Protein AF-Q8TFX0-F1 (afdb_monomer_lite)

Organism: Aspergillus fumigatus (NCBI:txid746128)

Structure (mmCIF, N/CA/C/O backbone):
data_AF-Q8TFX0-F1
#
_entry.id   AF-Q8TFX0-F1
#
loop_
_atom_site.group_PDB
_atom_site.id
_atom_site.type_symbol
_atom_site.label_atom_id
_atom_site.label_alt_id
_atom_site.label_comp_id
_atom_site.label_asym_id
_atom_site.label_entity_id
_atom_site.label_seq_id
_atom_site.pdbx_PDB_ins_code
_atom_site.Cartn_x
_atom_site.Cartn_y
_atom_site.Cartn_z
_atom_site.occupancy
_atom_site.B_iso_or_equiv
_atom_site.auth_seq_id
_atom_site.auth_comp_id
_atom_site.auth_asym_id
_atom_site.auth_atom_id
_atom_site.pdbx_PDB_model_num
ATOM 1 N N . MET A 1 1 ? -19.185 3.738 3.165 1.00 80.31 1 MET A N 1
ATOM 2 C CA . MET A 1 1 ? -18.226 2.618 3.055 1.00 80.31 1 MET A CA 1
ATOM 3 C C . MET A 1 1 ? -18.453 1.703 4.243 1.00 80.31 1 MET A C 1
ATOM 5 O O . MET A 1 1 ? -18.751 2.234 5.305 1.00 80.31 1 MET A O 1
ATOM 9 N N . ARG A 1 2 ? -18.345 0.381 4.078 1.00 86.75 2 ARG A N 1
ATOM 10 C CA . ARG A 1 2 ? -18.365 -0.559 5.213 1.00 86.75 2 ARG A CA 1
ATOM 11 C C . ARG A 1 2 ? -16.964 -1.115 5.414 1.00 86.75 2 ARG A C 1
ATOM 13 O O . ARG A 1 2 ? -16.356 -1.572 4.446 1.00 86.75 2 ARG A O 1
ATOM 20 N N . LEU A 1 3 ? -16.471 -1.045 6.644 1.00 89.69 3 LEU A N 1
ATOM 21 C CA . LEU A 1 3 ? -15.153 -1.527 7.026 1.00 89.69 3 LEU A CA 1
ATOM 22 C C . LEU A 1 3 ? -15.309 -2.804 7.847 1.00 89.69 3 LEU A C 1
ATOM 24 O O . LEU A 1 3 ? -16.058 -2.838 8.814 1.00 89.69 3 LEU A O 1
ATOM 28 N N . PHE A 1 4 ? -14.613 -3.854 7.451 1.00 91.69 4 PHE A N 1
ATOM 29 C CA . PHE A 1 4 ? -14.619 -5.151 8.104 1.00 91.69 4 PHE A CA 1
ATOM 30 C C . PHE A 1 4 ? -13.291 -5.335 8.823 1.00 91.69 4 PHE A C 1
ATOM 32 O O . PHE A 1 4 ? -12.231 -5.141 8.227 1.00 91.69 4 PHE A O 1
ATOM 39 N N . VAL A 1 5 ? -13.353 -5.710 10.096 1.00 92.00 5 VAL A N 1
ATOM 40 C CA . VAL A 1 5 ? -12.186 -6.057 10.906 1.00 92.00 5 VAL A CA 1
ATOM 41 C C . VAL A 1 5 ? -12.269 -7.539 11.231 1.00 92.00 5 VAL A C 1
ATOM 43 O O . VAL A 1 5 ? -13.149 -7.974 11.974 1.00 92.00 5 VAL A O 1
ATOM 46 N N . VAL A 1 6 ? -11.349 -8.312 10.663 1.00 91.88 6 VAL A N 1
ATOM 47 C CA . VAL A 1 6 ? -11.282 -9.762 10.840 1.00 91.88 6 VAL A CA 1
ATOM 48 C C . VAL A 1 6 ? -10.073 -10.089 11.716 1.00 91.88 6 VAL A C 1
ATOM 50 O O . VAL A 1 6 ? -8.942 -9.806 11.313 1.00 91.88 6 VAL A O 1
ATOM 53 N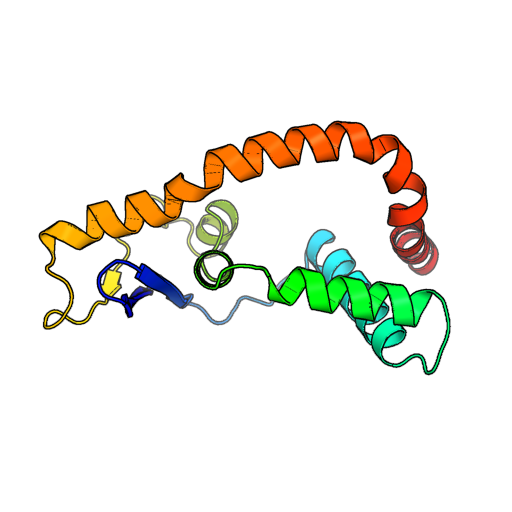 N . PRO A 1 7 ? -10.261 -10.654 12.921 1.00 90.12 7 PRO A N 1
ATOM 54 C CA . PRO A 1 7 ? -9.142 -11.087 13.746 1.00 90.12 7 PRO A CA 1
ATOM 55 C C . PRO A 1 7 ? -8.435 -12.261 13.064 1.00 90.12 7 PRO A C 1
ATOM 57 O O . PRO A 1 7 ? -9.062 -13.266 12.742 1.00 90.12 7 PRO A O 1
ATOM 60 N N . ILE A 1 8 ? -7.128 -12.127 12.849 1.00 89.12 8 ILE A N 1
ATOM 61 C CA . ILE A 1 8 ? -6.276 -13.206 12.322 1.00 89.12 8 ILE A CA 1
ATOM 62 C C . ILE A 1 8 ? -5.551 -13.903 13.476 1.00 89.12 8 ILE A C 1
ATOM 64 O O . ILE A 1 8 ? -5.325 -15.107 13.454 1.00 89.12 8 ILE A O 1
ATOM 68 N N . SER A 1 9 ? -5.183 -13.136 14.502 1.00 85.75 9 SER A N 1
ATOM 69 C CA . SER A 1 9 ? -4.525 -13.615 15.714 1.00 85.75 9 SER A CA 1
ATOM 70 C C . SER A 1 9 ? -4.915 -12.724 16.899 1.00 85.75 9 SER A C 1
ATOM 72 O O . SER A 1 9 ? -5.581 -11.703 16.730 1.00 85.75 9 SER A O 1
ATOM 74 N N . THR A 1 10 ? -4.465 -13.067 18.105 1.00 78.19 10 THR A N 1
ATOM 75 C CA . THR A 1 10 ? -4.742 -12.321 19.345 1.00 78.19 10 THR A CA 1
ATOM 76 C C . THR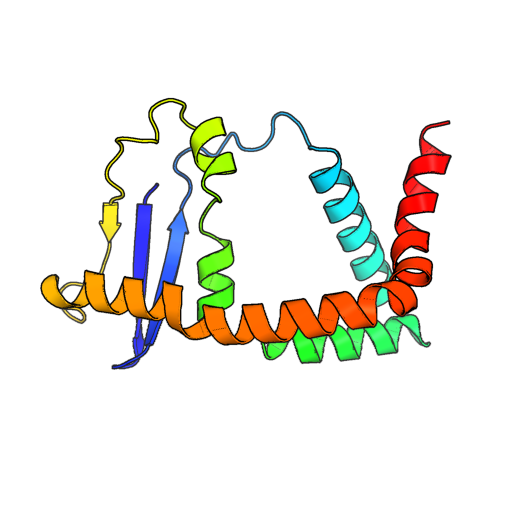 A 1 10 ? -4.253 -10.870 19.304 1.00 78.19 10 THR A C 1
ATOM 78 O O . THR A 1 10 ? -4.786 -10.021 20.015 1.00 78.19 10 THR A O 1
ATOM 81 N N . GLN A 1 11 ? -3.258 -10.572 18.461 1.00 77.94 11 GLN A N 1
ATOM 82 C CA . GLN A 1 11 ? -2.649 -9.242 18.334 1.00 77.94 11 GLN A CA 1
ATOM 83 C C . GLN A 1 11 ? -2.747 -8.630 16.929 1.00 77.94 11 GLN A C 1
ATOM 85 O O . GLN A 1 11 ? -2.327 -7.487 16.739 1.00 77.94 11 GLN A O 1
ATOM 90 N N . ARG A 1 12 ? -3.260 -9.373 15.938 1.00 85.06 12 ARG A N 1
ATOM 91 C CA . ARG A 1 12 ? -3.260 -8.962 14.525 1.00 85.06 12 ARG A CA 1
ATOM 92 C C . ARG A 1 12 ? -4.651 -9.095 13.926 1.00 85.06 12 ARG A C 1
ATOM 94 O O . ARG A 1 12 ? -5.303 -10.128 14.077 1.00 85.06 12 ARG A O 1
ATOM 101 N N . ALA A 1 13 ? -5.074 -8.065 13.206 1.00 90.12 13 ALA A N 1
ATOM 102 C CA . ALA A 1 13 ? -6.360 -8.027 12.528 1.00 90.12 13 ALA A CA 1
ATOM 103 C C . ALA A 1 13 ? -6.180 -7.578 11.077 1.00 90.12 13 ALA A C 1
ATOM 105 O O . ALA A 1 13 ? -5.391 -6.681 10.784 1.00 90.12 13 ALA A O 1
A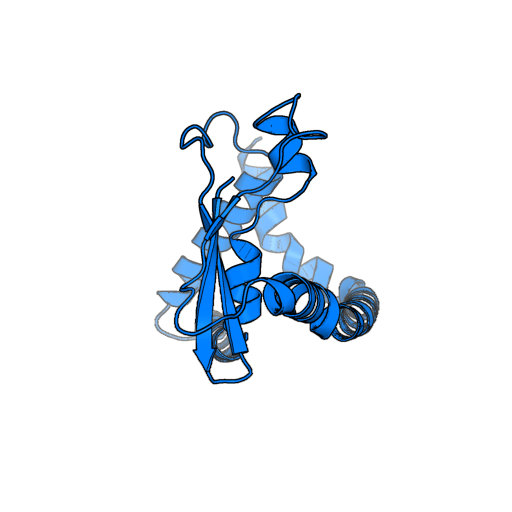TOM 106 N N . LEU A 1 14 ? -6.930 -8.208 10.181 1.00 91.19 14 LEU A N 1
ATOM 107 C CA . LEU A 1 14 ? -7.067 -7.796 8.796 1.00 91.19 14 LEU A CA 1
ATOM 108 C C . LEU A 1 14 ? -8.176 -6.745 8.706 1.00 91.19 14 LEU A C 1
ATOM 110 O O . LEU A 1 14 ? -9.271 -6.942 9.235 1.00 91.19 14 LEU A O 1
ATOM 114 N N . ILE A 1 15 ? -7.897 -5.648 8.006 1.00 91.88 15 ILE A N 1
ATOM 115 C CA . ILE A 1 15 ? -8.900 -4.646 7.648 1.00 91.88 15 ILE A CA 1
ATOM 116 C C . ILE A 1 15 ? -9.252 -4.822 6.178 1.00 91.88 15 ILE A C 1
ATOM 118 O O . ILE A 1 15 ? -8.366 -4.918 5.333 1.00 91.88 15 ILE A O 1
ATOM 122 N N . TYR A 1 16 ? -10.543 -4.812 5.873 1.00 90.69 16 TYR A N 1
ATOM 123 C CA . TYR A 1 16 ? -11.039 -4.805 4.506 1.00 90.69 16 TYR A CA 1
ATOM 124 C C . TYR A 1 16 ? -12.150 -3.774 4.349 1.00 90.69 16 TYR A C 1
ATOM 126 O O . TYR A 1 16 ? -13.057 -3.688 5.174 1.00 90.69 16 TYR A O 1
ATOM 134 N N . SER A 1 17 ? -12.100 -2.991 3.279 1.00 88.38 17 SER A N 1
ATOM 135 C CA . SER A 1 17 ? -13.144 -2.036 2.935 1.00 88.38 17 SER A CA 1
ATOM 136 C C . SER A 1 17 ? -13.917 -2.505 1.715 1.00 88.38 17 SER A C 1
ATOM 138 O O . SER A 1 17 ? -13.340 -2.854 0.685 1.00 88.38 17 SER A O 1
ATOM 140 N N . ARG A 1 18 ? -15.246 -2.454 1.817 1.00 84.62 18 ARG A N 1
ATOM 141 C CA . ARG A 1 18 ? -16.134 -2.614 0.668 1.00 84.62 18 ARG A CA 1
ATOM 142 C C . ARG A 1 18 ? -16.662 -1.237 0.239 1.00 84.62 18 ARG A C 1
ATOM 144 O O . ARG A 1 18 ? -17.372 -0.594 1.031 1.00 84.62 18 ARG A O 1
ATOM 151 N N . PRO A 1 19 ? -16.371 -0.773 -0.993 1.00 72.25 19 PRO A N 1
ATOM 152 C CA . PRO A 1 19 ? -17.002 0.427 -1.531 1.00 72.25 19 PRO A CA 1
ATOM 153 C C . PRO A 1 19 ? -18.510 0.184 -1.702 1.00 72.25 19 PRO A C 1
ATOM 155 O O . PRO A 1 19 ? -18.938 -0.910 -2.068 1.00 72.25 19 PRO A O 1
ATOM 158 N N . LEU A 1 20 ? -19.324 1.193 -1.371 1.00 62.50 20 LEU A N 1
ATOM 159 C CA . LEU A 1 20 ? -20.791 1.082 -1.408 1.00 62.50 20 LEU A CA 1
ATOM 160 C C . LEU A 1 20 ? -21.363 1.203 -2.829 1.00 62.50 20 LEU A C 1
ATOM 162 O O . LEU A 1 20 ? -22.431 0.654 -3.077 1.00 62.50 20 LEU A O 1
ATOM 166 N N . SER A 1 21 ? -20.643 1.845 -3.750 1.00 60.09 21 SER A N 1
ATOM 167 C CA . SER A 1 21 ? -21.054 1.998 -5.149 1.00 60.09 21 SER A CA 1
ATOM 168 C C . SER A 1 21 ? -20.106 1.216 -6.055 1.00 60.09 21 SER A C 1
ATOM 170 O O . SER A 1 21 ? -18.888 1.374 -5.964 1.00 60.09 21 SER A O 1
ATOM 172 N N . ARG A 1 22 ? -20.671 0.347 -6.901 1.00 55.91 22 ARG A N 1
ATOM 173 C CA . ARG A 1 22 ? -19.947 -0.435 -7.921 1.00 55.91 22 ARG A CA 1
ATOM 174 C C . ARG A 1 22 ? -19.655 0.374 -9.195 1.00 55.91 22 ARG A C 1
ATOM 176 O O . ARG A 1 22 ? -18.875 -0.089 -10.019 1.00 55.91 22 ARG A O 1
ATOM 183 N N . ASP A 1 23 ? -20.195 1.587 -9.317 1.00 53.31 23 ASP A N 1
ATOM 184 C CA . ASP A 1 23 ? -20.064 2.464 -10.494 1.00 53.31 23 ASP A CA 1
ATOM 185 C C . ASP A 1 23 ? -18.722 3.218 -10.535 1.00 53.31 23 ASP A C 1
ATOM 187 O O . ASP A 1 23 ? -18.659 4.434 -10.692 1.00 53.31 23 ASP A O 1
ATOM 191 N N . ILE A 1 24 ? -17.620 2.492 -10.338 1.00 54.50 24 ILE A N 1
ATOM 192 C CA . ILE A 1 24 ? -16.255 3.042 -10.266 1.00 54.50 24 ILE A CA 1
ATOM 193 C C . ILE A 1 24 ? -15.672 3.293 -11.670 1.00 54.50 24 ILE A C 1
ATOM 195 O O . ILE A 1 24 ? -14.656 3.968 -11.814 1.00 54.50 24 ILE A O 1
ATOM 199 N N . VAL A 1 25 ? -16.319 2.808 -12.729 1.00 55.31 25 VAL A N 1
ATOM 200 C CA . VAL A 1 25 ? -15.816 2.936 -14.099 1.00 55.31 25 VAL A CA 1
ATOM 201 C C . VAL A 1 25 ? -16.611 4.003 -14.830 1.00 55.31 25 VAL A C 1
ATOM 203 O O . 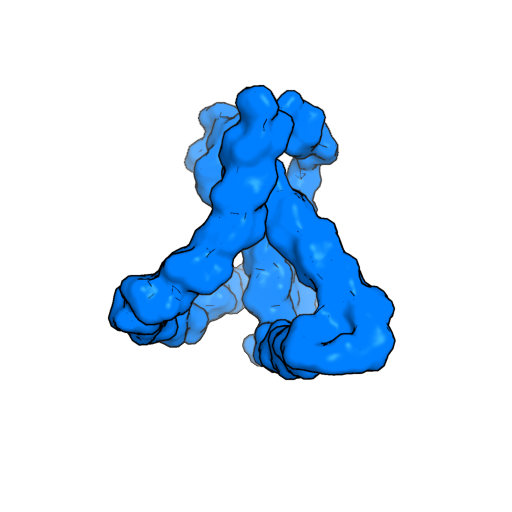VAL A 1 25 ? -17.561 3.662 -15.528 1.00 55.31 25 VAL A O 1
ATOM 206 N N . ARG A 1 26 ? -16.254 5.287 -14.699 1.00 55.06 26 ARG A N 1
ATOM 207 C CA . ARG A 1 26 ? -16.724 6.251 -15.709 1.00 55.06 26 ARG A CA 1
ATOM 208 C C . ARG A 1 26 ? -15.689 7.119 -16.395 1.00 55.06 26 ARG A C 1
ATOM 210 O O . ARG A 1 26 ? -15.930 7.409 -17.553 1.00 55.06 26 ARG A O 1
ATOM 217 N N . GLU A 1 27 ? -14.509 7.375 -15.840 1.00 56.53 27 GLU A N 1
ATOM 218 C CA . GLU A 1 27 ? -13.407 7.932 -16.642 1.00 56.53 27 GLU A CA 1
ATOM 219 C C . GLU A 1 27 ? -12.065 7.434 -16.106 1.00 56.53 27 GLU A C 1
ATOM 221 O O . GLU A 1 27 ? -11.686 7.744 -14.976 1.00 56.53 27 GLU A O 1
ATOM 226 N N . LEU A 1 28 ? -11.356 6.632 -16.908 1.00 60.97 28 LEU A N 1
ATOM 227 C CA . LEU A 1 28 ? -9.980 6.231 -16.618 1.00 60.97 28 LEU A CA 1
ATOM 228 C C . LEU A 1 28 ? -9.114 7.491 -16.627 1.00 60.97 28 LEU A C 1
ATOM 230 O O . LEU A 1 28 ? -8.890 8.088 -17.683 1.00 60.97 28 LEU A O 1
ATOM 234 N N . SER A 1 29 ? -8.623 7.887 -15.453 1.00 75.81 29 SER A N 1
ATOM 235 C CA . SER A 1 29 ? -7.643 8.961 -15.344 1.00 75.81 29 SER A CA 1
ATOM 236 C C . SER A 1 29 ? -6.386 8.583 -16.135 1.00 75.81 29 SER A C 1
ATOM 238 O O . SER A 1 29 ? -6.076 7.403 -16.291 1.00 75.81 29 SER A O 1
ATOM 240 N N . VAL A 1 30 ? -5.606 9.566 -16.593 1.00 78.62 30 VAL A N 1
ATOM 241 C CA . VAL A 1 30 ? -4.289 9.317 -17.215 1.00 78.62 30 VAL A CA 1
ATOM 242 C C . VAL A 1 30 ? -3.423 8.413 -16.325 1.00 78.62 30 VAL A C 1
ATOM 244 O O . VAL A 1 30 ? -2.745 7.514 -16.816 1.00 78.62 30 VAL A O 1
ATOM 247 N N . LEU A 1 31 ? -3.525 8.576 -15.002 1.00 79.75 31 LEU A N 1
ATOM 248 C CA . LEU A 1 31 ? -2.861 7.705 -14.030 1.00 79.75 31 LEU A CA 1
ATOM 249 C C . LEU A 1 31 ? -3.347 6.252 -14.095 1.00 79.75 31 LEU A C 1
ATOM 251 O O . LEU A 1 31 ? -2.532 5.335 -13.996 1.00 79.75 31 LEU A O 1
ATOM 255 N N . ASP A 1 32 ? -4.646 6.032 -14.289 1.00 80.19 32 ASP A N 1
ATOM 256 C CA . ASP A 1 32 ? -5.217 4.689 -14.407 1.00 80.19 32 ASP A CA 1
ATOM 257 C C . ASP A 1 32 ? -4.759 4.025 -15.711 1.00 80.19 32 ASP A C 1
ATOM 259 O O . ASP A 1 32 ? -4.396 2.852 -15.707 1.00 80.19 32 ASP A O 1
ATOM 263 N N . ARG A 1 33 ? -4.674 4.787 -16.813 1.00 81.62 33 ARG A N 1
ATOM 264 C CA . ARG A 1 33 ? -4.137 4.295 -18.095 1.00 81.62 33 ARG A CA 1
ATOM 265 C C . ARG A 1 33 ? -2.682 3.846 -17.970 1.00 81.62 33 ARG A C 1
ATOM 267 O O . ARG A 1 33 ? -2.346 2.734 -18.374 1.00 81.62 33 ARG A O 1
ATOM 274 N N . VAL A 1 34 ? -1.830 4.680 -17.368 1.00 83.56 34 VAL A N 1
ATOM 275 C CA . VAL A 1 34 ? -0.413 4.346 -17.139 1.00 83.56 34 VAL A CA 1
ATOM 276 C C . VAL A 1 34 ? -0.286 3.124 -16.228 1.00 83.56 34 VAL A C 1
ATOM 278 O O . VAL A 1 34 ? 0.500 2.220 -16.513 1.00 83.56 34 VAL A O 1
ATOM 281 N N . THR A 1 35 ? -1.096 3.053 -15.168 1.00 83.94 35 THR A N 1
ATOM 282 C CA . THR A 1 35 ? -1.110 1.911 -14.242 1.00 83.94 35 THR A CA 1
ATOM 283 C C . THR A 1 35 ? -1.504 0.617 -14.954 1.00 83.94 35 THR A C 1
ATOM 285 O O . THR A 1 35 ? -0.831 -0.401 -14.792 1.00 83.94 35 THR A O 1
ATOM 288 N N . ASN A 1 36 ? -2.544 0.657 -15.790 1.00 86.69 36 ASN A N 1
ATOM 289 C CA . ASN A 1 36 ? -2.989 -0.502 -16.561 1.00 86.69 36 ASN A CA 1
ATOM 290 C C . ASN A 1 36 ? -1.922 -0.957 -17.563 1.00 86.69 36 ASN A C 1
ATOM 292 O O . ASN A 1 36 ? -1.645 -2.151 -17.655 1.00 86.69 36 ASN A O 1
ATOM 296 N N . LYS A 1 37 ? -1.242 -0.029 -18.252 1.00 85.31 37 LYS A N 1
ATOM 297 C CA . LYS A 1 37 ? -0.178 -0.399 -19.195 1.00 85.31 37 LYS A CA 1
ATOM 298 C C . LYS A 1 37 ? 1.032 -1.022 -18.509 1.00 85.31 37 LYS A C 1
ATOM 300 O O . LYS A 1 37 ? 1.628 -1.969 -19.030 1.00 85.31 37 LYS A O 1
ATOM 305 N N . ALA A 1 38 ? 1.398 -0.501 -17.341 1.00 86.75 38 ALA A N 1
ATOM 306 C CA . ALA A 1 38 ? 2.448 -1.087 -16.521 1.00 86.75 38 ALA A CA 1
ATOM 307 C C . ALA A 1 38 ? 2.076 -2.518 -16.099 1.00 86.75 38 ALA A C 1
ATOM 309 O O . ALA A 1 38 ? 2.917 -3.411 -16.196 1.00 86.75 38 ALA A O 1
ATOM 310 N N . ALA A 1 39 ? 0.815 -2.754 -15.719 1.00 88.56 39 ALA A N 1
ATOM 311 C CA . ALA A 1 39 ? 0.314 -4.088 -15.393 1.00 88.56 39 ALA A CA 1
ATOM 312 C C . ALA A 1 39 ? 0.350 -5.041 -16.603 1.00 88.56 39 ALA A C 1
ATOM 314 O O . ALA A 1 39 ? 0.849 -6.156 -16.478 1.00 88.56 39 ALA A O 1
ATOM 315 N N . GLU A 1 40 ? -0.084 -4.594 -17.787 1.00 89.62 40 GLU A N 1
ATOM 316 C CA . GLU A 1 40 ? 0.031 -5.373 -19.032 1.00 89.62 40 GLU A CA 1
ATOM 317 C C . GLU A 1 40 ? 1.487 -5.725 -19.356 1.00 89.62 40 GLU A C 1
ATOM 319 O O . GLU A 1 40 ? 1.800 -6.849 -19.741 1.00 89.62 40 GLU A O 1
ATOM 324 N N . THR A 1 41 ? 2.394 -4.756 -19.221 1.00 88.25 41 THR A N 1
ATOM 325 C CA . THR A 1 41 ? 3.819 -4.951 -19.514 1.00 88.25 41 THR A CA 1
ATOM 326 C C . THR A 1 41 ? 4.443 -5.946 -18.542 1.00 88.25 41 THR A C 1
ATOM 328 O O . THR A 1 41 ? 5.204 -6.816 -18.962 1.00 88.25 41 THR A O 1
ATOM 331 N N . TRP A 1 42 ? 4.085 -5.852 -17.259 1.00 90.56 42 TRP A N 1
ATOM 332 C CA . TRP A 1 42 ? 4.508 -6.802 -16.237 1.00 90.56 42 TRP A CA 1
ATOM 333 C C . TRP A 1 42 ? 4.027 -8.222 -16.552 1.00 90.56 42 TRP A C 1
ATOM 335 O O . TRP A 1 42 ? 4.838 -9.145 -16.538 1.00 90.56 42 TRP A O 1
ATOM 345 N N . ALA A 1 43 ? 2.750 -8.388 -16.919 1.00 91.88 43 ALA A N 1
ATOM 346 C CA . ALA A 1 43 ? 2.184 -9.683 -17.305 1.00 91.88 43 ALA A CA 1
ATOM 347 C C . ALA A 1 43 ? 2.917 -10.292 -18.515 1.00 91.88 43 ALA A C 1
ATOM 349 O O . ALA A 1 43 ? 3.339 -11.444 -18.476 1.00 91.88 43 ALA A O 1
ATOM 350 N N . LYS A 1 44 ? 3.204 -9.489 -19.547 1.00 90.31 44 LYS A N 1
ATOM 351 C CA . LYS A 1 44 ? 4.001 -9.937 -20.706 1.00 90.31 44 LYS A CA 1
ATOM 352 C C . LYS A 1 44 ? 5.415 -10.380 -20.327 1.00 90.31 44 LYS A C 1
ATOM 354 O O . LYS A 1 44 ? 5.978 -11.273 -20.951 1.00 90.31 44 LYS A O 1
ATOM 359 N N . TRP A 1 45 ? 6.039 -9.737 -19.340 1.00 92.19 45 TRP A N 1
ATOM 360 C CA . TRP A 1 45 ? 7.358 -10.155 -18.850 1.00 92.19 45 TRP A CA 1
ATOM 361 C C . TRP A 1 45 ? 7.290 -11.425 -18.000 1.00 92.19 45 TRP A C 1
ATOM 363 O O . TRP A 1 45 ? 8.266 -12.175 -17.958 1.00 92.19 45 TRP A O 1
ATOM 373 N N . GLU A 1 46 ? 6.161 -11.673 -17.340 1.00 92.00 46 GLU A N 1
ATOM 374 C CA . GLU A 1 46 ? 5.905 -12.910 -16.607 1.00 92.00 46 GLU A CA 1
ATOM 375 C C . GLU A 1 46 ? 5.779 -14.111 -17.549 1.00 92.00 46 GLU A C 1
ATOM 377 O O . GLU A 1 46 ? 6.310 -15.177 -17.240 1.00 92.00 46 GLU A O 1
ATOM 382 N N . GLU A 1 47 ? 5.166 -13.928 -18.717 1.00 92.94 47 GLU A N 1
ATOM 383 C CA . GLU A 1 47 ? 5.018 -14.956 -19.758 1.00 92.94 47 GLU A CA 1
ATOM 384 C C . GLU A 1 47 ? 6.325 -15.284 -20.499 1.00 92.94 47 GLU A C 1
ATOM 386 O O . GLU A 1 47 ? 6.414 -16.314 -21.158 1.00 92.94 47 GLU A O 1
ATOM 391 N N . ALA A 1 48 ? 7.362 -14.449 -20.390 1.00 91.31 48 ALA A N 1
ATOM 392 C CA . ALA A 1 48 ? 8.628 -14.691 -21.077 1.00 91.31 48 ALA A CA 1
ATOM 393 C C . ALA A 1 48 ? 9.327 -15.972 -20.572 1.00 91.31 48 ALA A C 1
ATOM 395 O O . ALA A 1 48 ? 9.530 -16.145 -19.367 1.00 91.31 48 ALA A O 1
ATOM 396 N N . ASP A 1 49 ? 9.783 -16.826 -21.495 1.00 84.69 49 ASP A N 1
ATOM 397 C CA . ASP A 1 49 ? 10.407 -18.112 -21.153 1.00 84.69 49 ASP A CA 1
ATOM 398 C C . ASP A 1 49 ? 11.731 -17.959 -20.385 1.00 84.69 49 ASP A C 1
ATOM 400 O O . ASP A 1 49 ? 11.965 -18.648 -19.389 1.00 84.69 49 ASP A O 1
ATOM 404 N N . LYS A 1 50 ? 12.628 -17.067 -20.839 1.00 90.06 50 LYS A N 1
ATOM 405 C CA . LYS A 1 50 ? 13.978 -16.856 -20.273 1.00 90.06 50 LYS A CA 1
ATOM 406 C C . LYS A 1 50 ? 14.465 -15.410 -20.457 1.00 90.06 50 LYS A C 1
ATOM 408 O O . LYS A 1 50 ? 13.954 -14.665 -21.290 1.00 90.06 50 LYS A O 1
ATOM 413 N N . GLY A 1 51 ? 15.487 -15.016 -19.690 1.00 92.81 51 GLY A N 1
ATOM 414 C CA . GLY A 1 51 ? 16.191 -13.733 -19.826 1.00 92.81 51 GLY A CA 1
ATOM 415 C C . GLY A 1 51 ? 15.986 -12.760 -18.661 1.00 92.81 51 GLY A C 1
ATOM 416 O O . GLY A 1 51 ? 15.317 -13.060 -17.671 1.00 92.81 51 GLY A O 1
ATOM 417 N N . TRP A 1 52 ? 16.575 -11.565 -18.776 1.00 90.62 52 TRP A N 1
ATOM 418 C CA . TRP A 1 52 ? 16.603 -10.576 -17.689 1.00 90.62 52 TRP A CA 1
ATOM 419 C C . TRP A 1 52 ? 15.202 -10.113 -17.249 1.00 90.62 52 TRP A C 1
ATOM 421 O O . TRP A 1 52 ? 14.986 -9.902 -16.059 1.00 90.62 52 TRP A O 1
ATOM 431 N N . LYS A 1 53 ? 14.233 -10.032 -18.175 1.00 90.31 53 LYS A N 1
ATOM 432 C CA . LYS A 1 53 ? 12.830 -9.669 -17.886 1.00 90.31 53 LYS A CA 1
ATOM 433 C C . LYS A 1 53 ? 12.158 -10.688 -16.960 1.00 90.31 53 LYS A C 1
ATOM 435 O O . LYS A 1 53 ? 11.589 -10.310 -15.939 1.00 90.31 53 LYS A O 1
ATOM 440 N N . LYS A 1 54 ? 12.302 -11.983 -17.266 1.00 92.38 54 LYS A N 1
ATOM 441 C CA . LYS A 1 54 ? 11.772 -13.084 -16.449 1.00 92.38 54 LYS A CA 1
ATOM 442 C C . LYS A 1 54 ? 12.428 -13.125 -15.071 1.00 92.38 54 LYS A C 1
ATOM 444 O O . LYS A 1 54 ? 11.736 -13.292 -14.067 1.00 92.38 54 LYS A O 1
ATOM 449 N N . HIS A 1 55 ? 13.747 -12.925 -15.001 1.00 92.19 55 HIS A N 1
ATOM 450 C CA . HIS A 1 55 ? 14.455 -12.819 -13.722 1.00 92.19 55 HIS A CA 1
ATOM 451 C C . HIS A 1 55 ? 13.961 -11.634 -12.885 1.00 92.19 55 HIS A C 1
ATOM 453 O O . HIS A 1 55 ? 13.717 -11.802 -11.690 1.00 92.19 55 HIS A O 1
ATOM 459 N N . LEU A 1 56 ? 13.755 -10.471 -13.510 1.00 91.06 56 LEU A N 1
ATOM 460 C CA . LEU A 1 56 ? 13.240 -9.273 -12.851 1.00 91.06 56 LEU A CA 1
ATOM 461 C C . LEU A 1 56 ? 11.837 -9.502 -12.279 1.00 91.06 56 LEU A C 1
ATOM 463 O O . LEU A 1 56 ? 11.621 -9.219 -11.102 1.00 91.06 56 LEU A O 1
ATOM 467 N N . VAL A 1 57 ? 10.914 -10.073 -13.059 1.00 92.88 57 VAL A N 1
ATOM 468 C CA . VAL A 1 57 ? 9.557 -10.394 -12.579 1.00 92.88 57 VAL A CA 1
ATOM 469 C C . VAL A 1 57 ? 9.591 -11.441 -11.471 1.00 92.88 57 VAL A C 1
ATOM 471 O O . VAL A 1 57 ? 8.943 -11.266 -10.445 1.00 92.88 57 VAL A O 1
ATOM 474 N N . THR A 1 58 ? 10.396 -12.496 -11.612 1.00 93.94 58 THR A N 1
ATOM 475 C CA . THR A 1 58 ? 10.509 -13.551 -10.589 1.00 93.94 58 THR A CA 1
ATOM 476 C C . THR A 1 58 ? 11.015 -12.985 -9.260 1.00 93.94 58 THR A C 1
ATOM 478 O O . THR A 1 58 ? 10.466 -13.280 -8.195 1.00 93.94 58 THR A O 1
ATOM 481 N N . TRP A 1 59 ? 12.050 -12.142 -9.308 1.00 94.81 59 TRP A N 1
ATOM 482 C CA . TRP A 1 59 ? 12.565 -11.461 -8.124 1.00 94.81 59 TRP A CA 1
ATOM 483 C C . TRP A 1 59 ? 11.534 -10.483 -7.547 1.00 94.81 59 TRP A C 1
ATOM 485 O O . TRP A 1 59 ? 11.287 -10.502 -6.341 1.00 94.81 59 TRP A O 1
ATOM 495 N N . GLY A 1 60 ? 10.881 -9.691 -8.400 1.00 92.44 60 GLY A N 1
ATOM 496 C CA . GLY A 1 60 ? 9.828 -8.752 -8.015 1.00 92.44 60 GLY A CA 1
ATOM 497 C C . GLY A 1 60 ? 8.660 -9.438 -7.308 1.00 92.44 60 GLY A C 1
ATOM 498 O O . GLY A 1 60 ? 8.294 -9.034 -6.207 1.00 92.44 60 GLY A O 1
ATOM 499 N N . ASN A 1 61 ? 8.152 -10.539 -7.864 1.00 93.81 61 ASN A N 1
ATOM 500 C CA . ASN A 1 61 ? 7.087 -11.347 -7.268 1.00 93.81 61 ASN A CA 1
ATOM 501 C C . ASN A 1 61 ? 7.509 -11.901 -5.896 1.00 93.81 61 ASN A C 1
ATOM 503 O O . ASN A 1 61 ? 6.748 -11.819 -4.930 1.00 93.81 61 ASN A O 1
ATOM 507 N N . LYS A 1 62 ? 8.752 -12.387 -5.760 1.00 94.75 62 LYS A N 1
ATOM 508 C CA . LYS A 1 62 ? 9.298 -12.847 -4.469 1.00 94.75 62 LYS A CA 1
ATOM 509 C C . LYS A 1 62 ? 9.378 -11.721 -3.435 1.00 94.75 62 LYS A C 1
ATOM 511 O O . LYS A 1 62 ? 9.165 -11.959 -2.247 1.00 94.75 62 LYS A O 1
ATOM 516 N N . VAL A 1 63 ? 9.683 -10.496 -3.860 1.00 92.44 63 VAL A N 1
ATOM 517 C CA . VAL A 1 63 ? 9.661 -9.311 -2.989 1.00 92.44 63 VAL A CA 1
ATOM 518 C C . VAL A 1 63 ? 8.223 -8.925 -2.629 1.00 92.44 63 VAL A C 1
ATOM 520 O O . VAL A 1 63 ? 7.950 -8.656 -1.460 1.00 92.44 63 VAL A O 1
ATOM 523 N N . GLN A 1 64 ? 7.288 -8.957 -3.581 1.00 89.31 64 GLN A N 1
ATOM 524 C CA . GLN A 1 64 ? 5.873 -8.633 -3.369 1.00 89.31 64 GLN A CA 1
ATOM 525 C C . GLN A 1 64 ? 5.194 -9.592 -2.382 1.00 89.31 64 GLN A C 1
ATOM 527 O O . GLN A 1 64 ? 4.383 -9.163 -1.563 1.00 89.31 64 GLN A O 1
ATOM 532 N N . GLN A 1 65 ? 5.581 -10.869 -2.381 1.00 90.25 65 GLN A N 1
ATOM 533 C CA . GLN A 1 65 ? 5.117 -11.862 -1.405 1.00 90.25 65 GLN A CA 1
ATOM 534 C C . GLN A 1 65 ? 5.553 -11.558 0.039 1.00 90.25 65 GLN A C 1
ATOM 536 O O . GLN A 1 65 ? 4.961 -12.081 0.979 1.00 90.25 65 GLN A O 1
ATOM 541 N N . ARG A 1 66 ? 6.559 -10.696 0.251 1.00 90.81 66 ARG A N 1
ATOM 542 C CA . ARG A 1 66 ? 6.978 -10.258 1.597 1.00 90.81 66 ARG A CA 1
ATOM 543 C C . ARG A 1 66 ? 6.116 -9.126 2.157 1.00 90.81 66 ARG A C 1
ATOM 545 O O . ARG A 1 66 ? 6.333 -8.719 3.298 1.00 90.81 66 ARG A O 1
ATOM 552 N N . ILE A 1 67 ? 5.184 -8.582 1.371 1.00 88.56 67 ILE A N 1
ATOM 553 C CA . ILE A 1 67 ? 4.290 -7.518 1.828 1.00 88.56 67 ILE A CA 1
ATOM 554 C C . ILE A 1 67 ? 3.317 -8.109 2.864 1.00 88.56 67 ILE A C 1
ATOM 556 O O . ILE A 1 67 ? 2.599 -9.058 2.545 1.00 88.56 67 ILE A O 1
ATOM 560 N N . PRO A 1 68 ? 3.264 -7.565 4.094 1.00 88.81 68 PRO A N 1
ATOM 561 C CA . PRO A 1 68 ? 2.334 -8.024 5.121 1.00 88.81 68 PRO A CA 1
ATOM 562 C C . PRO A 1 68 ? 0.876 -7.904 4.670 1.00 88.81 68 PRO A C 1
ATOM 564 O O . PRO A 1 68 ? 0.509 -6.961 3.965 1.00 88.81 68 PRO A O 1
ATOM 567 N N . PHE A 1 69 ? 0.020 -8.818 5.126 1.00 89.31 69 PHE A N 1
ATOM 568 C CA . PHE A 1 69 ? -1.398 -8.811 4.758 1.00 89.31 69 PHE A CA 1
ATOM 569 C C . PHE A 1 69 ? -2.132 -7.544 5.222 1.00 89.31 69 PHE A C 1
ATOM 571 O O . PHE A 1 69 ? -3.110 -7.144 4.596 1.00 89.31 69 PHE A O 1
ATOM 578 N N . GLU A 1 70 ? -1.673 -6.891 6.294 1.00 89.56 70 GLU A N 1
ATOM 579 C CA . GLU A 1 70 ? -2.265 -5.646 6.788 1.00 89.56 70 GLU A CA 1
ATOM 580 C C . GLU A 1 70 ? -2.162 -4.523 5.749 1.00 89.56 70 GLU A C 1
ATOM 582 O O . GLU A 1 70 ? -3.131 -3.802 5.521 1.00 89.56 70 GLU A O 1
ATOM 587 N N . GLU A 1 71 ? -1.020 -4.422 5.064 1.00 88.06 71 GLU A N 1
ATOM 588 C CA . GLU A 1 71 ? -0.783 -3.432 4.003 1.00 88.06 71 GLU A CA 1
ATOM 589 C C . GLU A 1 71 ? -1.650 -3.720 2.771 1.00 88.06 71 GLU A C 1
ATOM 591 O O . GLU A 1 71 ? -2.213 -2.814 2.156 1.00 88.06 71 GLU A O 1
ATOM 596 N N . TRP A 1 72 ? -1.832 -5.002 2.447 1.00 86.88 72 TRP A N 1
ATOM 597 C CA . TRP A 1 72 ? -2.778 -5.420 1.413 1.00 86.88 72 TRP A CA 1
ATOM 598 C C . TRP A 1 72 ? -4.220 -5.044 1.761 1.00 86.88 72 TRP A C 1
ATOM 600 O O . TRP A 1 72 ? -4.952 -4.555 0.899 1.00 86.88 72 TRP A O 1
ATOM 610 N N . GLY A 1 73 ? -4.616 -5.213 3.023 1.00 88.62 73 GLY A N 1
ATOM 611 C CA . GLY A 1 73 ? -5.920 -4.789 3.523 1.00 88.62 73 GLY A CA 1
ATOM 612 C C . GLY A 1 73 ? -6.136 -3.281 3.390 1.00 88.62 73 GLY A C 1
ATOM 613 O O . GLY A 1 73 ? -7.178 -2.840 2.900 1.00 88.62 73 GLY A O 1
ATOM 614 N N . LEU A 1 74 ? -5.123 -2.477 3.727 1.00 88.00 74 LEU A N 1
ATOM 615 C CA . LEU A 1 74 ? -5.169 -1.016 3.606 1.00 88.00 74 LEU A CA 1
ATOM 616 C C . LEU A 1 74 ? -5.376 -0.538 2.162 1.00 88.00 74 LEU A C 1
ATOM 618 O O . LEU A 1 74 ? -6.066 0.458 1.955 1.00 88.00 74 LEU A O 1
ATOM 622 N N . LYS A 1 75 ? -4.873 -1.269 1.158 1.00 85.44 75 LYS A N 1
ATOM 623 C CA . LYS A 1 75 ? -5.088 -0.945 -0.265 1.00 85.44 75 LYS A CA 1
ATOM 624 C C . LYS A 1 75 ? -6.568 -0.944 -0.668 1.00 85.44 75 LYS A C 1
ATOM 626 O O . LYS A 1 75 ? -6.946 -0.236 -1.596 1.00 85.44 75 LYS A O 1
ATOM 631 N N . SER A 1 76 ? -7.413 -1.715 0.022 1.00 86.00 76 SER A N 1
ATOM 632 C CA . SER A 1 76 ? -8.861 -1.725 -0.235 1.00 86.00 76 SER A CA 1
ATOM 633 C C . SER A 1 76 ? -9.561 -0.434 0.207 1.00 86.00 76 SER A C 1
ATOM 635 O O . SER A 1 76 ? -10.675 -0.148 -0.234 1.00 86.00 76 SER A O 1
ATOM 637 N N . ILE A 1 77 ? -8.930 0.355 1.081 1.00 87.00 77 ILE A N 1
ATOM 638 C CA . ILE A 1 77 ? -9.510 1.581 1.619 1.00 87.00 77 ILE A CA 1
ATOM 639 C C . ILE A 1 77 ? -9.340 2.703 0.584 1.00 87.00 77 ILE A C 1
ATOM 641 O O . ILE A 1 77 ? -8.212 3.058 0.239 1.00 87.00 77 ILE A O 1
ATOM 645 N N . PRO A 1 78 ? -10.436 3.305 0.088 1.00 81.06 78 PRO A N 1
ATOM 646 C CA . PRO A 1 78 ? -10.346 4.395 -0.870 1.00 81.06 78 PRO A CA 1
ATOM 647 C C . PRO A 1 78 ? -9.669 5.615 -0.240 1.00 81.06 78 PRO A C 1
ATOM 649 O O . PRO A 1 78 ? -9.928 5.966 0.914 1.00 81.06 78 PRO A O 1
ATOM 652 N N . SER A 1 79 ? -8.847 6.312 -1.023 1.00 81.06 79 SER A N 1
ATOM 653 C CA . SER A 1 79 ? -8.262 7.588 -0.601 1.00 81.06 79 SER A CA 1
ATOM 654 C C . SER A 1 79 ? -9.348 8.637 -0.339 1.00 81.06 79 SER A C 1
ATOM 656 O O . SER A 1 79 ? -10.429 8.585 -0.926 1.00 81.06 79 SER A O 1
ATOM 658 N N . LEU A 1 80 ? -9.061 9.643 0.495 1.00 78.19 80 LEU A N 1
ATOM 659 C CA . LEU A 1 80 ? -10.014 10.729 0.781 1.00 78.19 80 LEU A CA 1
ATOM 660 C C . LEU A 1 80 ? -10.492 11.440 -0.496 1.00 78.19 80 LEU A C 1
ATOM 662 O O . LEU A 1 80 ? -11.666 11.777 -0.621 1.00 78.19 80 LEU A O 1
ATOM 666 N N . LYS A 1 81 ? -9.602 11.615 -1.482 1.00 76.69 81 LYS A N 1
ATOM 667 C CA . LYS A 1 81 ? -9.961 12.180 -2.792 1.00 76.69 81 LYS A CA 1
ATOM 668 C C . LYS A 1 81 ? -10.938 11.280 -3.551 1.00 76.69 81 LYS A C 1
ATOM 670 O O . LYS A 1 81 ? -11.905 11.787 -4.109 1.00 76.69 81 LYS A O 1
ATOM 675 N N . ALA A 1 82 ? -10.708 9.965 -3.557 1.00 76.69 82 ALA A N 1
ATOM 676 C CA . ALA A 1 82 ? -11.629 9.013 -4.172 1.00 76.69 82 ALA A CA 1
ATOM 677 C C . ALA A 1 82 ? -12.990 9.012 -3.457 1.00 76.69 82 ALA A C 1
ATOM 679 O O . ALA A 1 82 ? -14.022 9.030 -4.116 1.00 76.69 82 ALA A O 1
ATOM 680 N N . GLN A 1 83 ? -13.004 9.090 -2.123 1.00 75.00 83 GLN A N 1
ATOM 681 C CA . GLN A 1 83 ? -14.241 9.175 -1.341 1.00 75.00 83 GLN A CA 1
ATOM 682 C C . GLN A 1 83 ? -15.057 10.434 -1.672 1.00 75.00 83 GLN A C 1
ATOM 684 O O . GLN A 1 83 ? -16.252 10.316 -1.924 1.00 75.00 83 GLN A O 1
ATOM 689 N N . ARG A 1 84 ? -14.412 11.605 -1.779 1.00 75.00 84 ARG A N 1
ATOM 690 C CA . ARG A 1 84 ? -15.080 12.862 -2.173 1.00 75.00 84 ARG A CA 1
ATOM 691 C C . ARG A 1 84 ? -15.657 12.833 -3.588 1.00 75.00 84 ARG A C 1
ATOM 693 O O . ARG A 1 84 ? -16.672 13.473 -3.842 1.00 75.00 84 ARG A O 1
ATOM 700 N N . ARG A 1 85 ? -15.008 12.123 -4.521 1.00 72.00 85 ARG A N 1
ATOM 701 C CA . ARG A 1 85 ? -15.534 11.930 -5.885 1.00 72.00 85 ARG A CA 1
ATOM 702 C C . ARG A 1 85 ? -16.791 11.066 -5.886 1.00 72.00 85 ARG A C 1
ATOM 704 O O . ARG A 1 85 ? -17.710 11.345 -6.643 1.00 72.00 85 ARG A O 1
ATOM 711 N N . LEU A 1 86 ? -16.808 10.029 -5.050 1.00 69.25 86 LEU A N 1
ATOM 712 C CA . LEU A 1 86 ? -17.923 9.090 -4.945 1.00 69.25 86 LEU A CA 1
ATOM 713 C C . LEU A 1 86 ? -19.130 9.701 -4.232 1.00 69.25 86 LEU A C 1
ATOM 715 O O . LEU A 1 86 ? -20.264 9.362 -4.553 1.00 69.25 86 LEU A O 1
ATOM 719 N N . ASP A 1 87 ? -18.894 10.574 -3.255 1.00 66.81 87 ASP A N 1
ATOM 720 C CA . ASP A 1 87 ? -19.957 11.183 -2.470 1.00 66.81 87 ASP A CA 1
ATOM 721 C C . ASP A 1 87 ? -19.502 12.579 -2.012 1.00 66.81 87 ASP A C 1
ATOM 723 O O . ASP A 1 87 ? -18.666 12.711 -1.119 1.00 66.81 87 ASP A O 1
ATOM 727 N N . LYS A 1 88 ? -20.041 13.649 -2.616 1.00 64.88 88 LYS A N 1
ATOM 728 C CA . LYS A 1 88 ? -19.722 15.037 -2.213 1.00 64.88 88 LYS A CA 1
ATOM 729 C C . LYS A 1 88 ? -20.120 15.318 -0.754 1.00 64.88 88 LYS A C 1
ATOM 731 O O . LYS A 1 88 ? -19.576 16.231 -0.145 1.00 64.88 88 LYS A O 1
ATOM 736 N N . SER A 1 89 ? -21.007 14.498 -0.178 1.00 61.69 89 SER A N 1
ATOM 737 C CA . SER A 1 89 ? -21.412 14.535 1.234 1.00 61.69 89 SER A CA 1
ATOM 738 C C . SER A 1 89 ? -20.477 13.757 2.182 1.00 61.69 89 SER A C 1
ATOM 740 O O . SER A 1 89 ? -20.724 13.693 3.388 1.00 61.69 89 SER A O 1
ATOM 742 N N . SER A 1 90 ? -19.393 13.149 1.670 1.00 60.75 90 SER A N 1
ATOM 743 C CA . SER A 1 90 ? -18.556 12.190 2.416 1.00 60.75 90 SER A CA 1
ATOM 744 C C . SER A 1 90 ? -17.907 12.750 3.683 1.00 60.75 90 SER A C 1
ATOM 746 O O . SER A 1 90 ? -17.507 11.977 4.546 1.00 60.75 90 SER A O 1
ATOM 748 N N . GLU A 1 91 ? -17.782 14.072 3.800 1.00 59.84 91 GLU A N 1
ATOM 749 C CA . GLU A 1 91 ? -17.053 14.725 4.893 1.00 59.84 91 GLU A CA 1
ATOM 750 C C . GLU A 1 91 ? -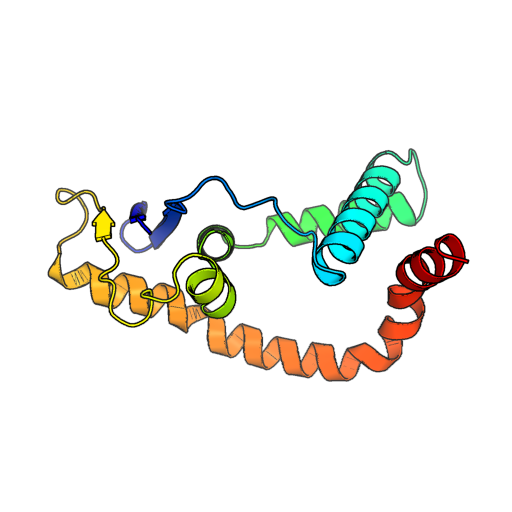17.740 14.555 6.263 1.00 59.84 91 GLU A C 1
ATOM 752 O O . GLU A 1 91 ? -17.079 14.632 7.295 1.00 59.84 91 GLU A O 1
ATOM 757 N N . THR A 1 92 ? -19.038 14.223 6.289 1.00 59.69 92 THR A N 1
ATOM 758 C CA . THR A 1 92 ? -19.825 14.039 7.528 1.00 59.69 92 THR A CA 1
ATOM 759 C C . THR A 1 92 ? -20.319 12.598 7.727 1.00 59.69 92 THR A C 1
ATOM 761 O O . THR A 1 92 ? -21.020 12.294 8.695 1.00 59.69 92 THR A O 1
ATOM 764 N N . LYS A 1 93 ? -19.979 11.669 6.824 1.00 68.50 93 LYS A N 1
ATOM 765 C CA . LYS A 1 93 ? -20.572 10.324 6.820 1.00 68.50 93 LYS A CA 1
ATOM 766 C C . LYS A 1 93 ? -19.837 9.397 7.790 1.00 68.50 93 LYS A C 1
ATOM 768 O O . LYS A 1 93 ? -18.651 9.114 7.625 1.00 68.50 93 LYS A O 1
ATOM 773 N N . LYS A 1 94 ? -20.556 8.883 8.792 1.00 76.25 94 LYS A N 1
ATOM 774 C CA . LYS A 1 94 ? -20.034 7.846 9.694 1.00 76.25 94 LYS A CA 1
ATOM 775 C C . LYS A 1 94 ? -19.707 6.581 8.886 1.00 76.25 94 LYS A C 1
ATOM 777 O O . LYS A 1 94 ? -20.465 6.187 8.000 1.00 76.25 94 LYS A O 1
ATOM 782 N N . VAL A 1 95 ? -18.553 5.975 9.165 1.00 81.81 95 VAL A N 1
ATOM 783 C CA . VAL A 1 95 ? -18.119 4.712 8.549 1.00 81.81 95 VAL A CA 1
ATOM 784 C C . VAL A 1 95 ? -18.505 3.569 9.477 1.00 81.81 95 VAL A C 1
ATOM 786 O O . VAL A 1 95 ? -18.031 3.516 10.611 1.00 81.81 95 VAL A O 1
ATOM 789 N N . ASP A 1 96 ? -19.330 2.647 8.984 1.00 87.69 96 ASP A N 1
ATOM 790 C CA . ASP A 1 96 ? -19.722 1.462 9.745 1.00 87.69 96 ASP A CA 1
ATOM 791 C C . ASP A 1 96 ? -18.553 0.478 9.827 1.00 87.69 96 ASP A C 1
ATOM 793 O O . ASP A 1 96 ? -18.000 0.071 8.797 1.00 87.69 96 ASP A O 1
ATOM 797 N N . VAL A 1 97 ? -18.195 0.085 11.052 1.00 89.75 97 VAL A N 1
ATOM 798 C CA . VAL A 1 97 ? -17.147 -0.902 11.333 1.00 89.75 97 VAL A CA 1
ATOM 799 C C . VAL A 1 97 ? -17.796 -2.189 11.828 1.00 89.75 97 VAL A C 1
ATOM 801 O O . VAL A 1 97 ? -18.396 -2.223 12.898 1.00 89.75 97 VAL A O 1
ATOM 804 N N . LEU A 1 98 ? -17.658 -3.251 11.044 1.00 91.12 98 LEU A N 1
ATOM 805 C CA . LEU A 1 98 ? -18.157 -4.586 11.340 1.00 91.12 98 LEU A CA 1
ATOM 806 C C . LEU A 1 98 ? -17.019 -5.441 11.892 1.00 91.12 98 LEU A C 1
ATOM 808 O O . LEU A 1 98 ? -15.945 -5.530 11.296 1.00 91.12 98 LEU A O 1
ATOM 812 N N . PHE A 1 99 ? -17.266 -6.074 13.032 1.00 91.00 99 PHE A N 1
ATOM 813 C CA . PHE A 1 99 ? -16.298 -6.906 13.733 1.00 91.00 99 PHE A CA 1
ATOM 814 C C . PHE A 1 99 ? -17.025 -8.031 14.481 1.00 91.00 99 PHE A C 1
ATOM 816 O O . PHE A 1 99 ? -18.166 -7.847 14.913 1.00 91.00 99 PHE A O 1
ATOM 823 N N . PRO A 1 100 ? -16.386 -9.194 14.668 1.00 89.81 100 PRO A N 1
ATOM 824 C CA . PRO A 1 100 ? -16.939 -10.249 15.502 1.00 89.81 100 PRO A CA 1
ATOM 825 C C . PRO A 1 100 ? -16.834 -9.858 16.983 1.00 89.81 100 PRO A C 1
ATOM 827 O O . PRO A 1 100 ? -15.742 -9.859 17.558 1.00 89.81 100 PRO A O 1
ATOM 830 N N . GLY A 1 101 ? -17.973 -9.560 17.615 1.00 85.19 101 GLY A N 1
ATOM 831 C CA . GLY A 1 101 ? -18.038 -9.186 19.036 1.00 85.19 101 GLY A CA 1
ATOM 832 C C . GLY A 1 101 ? -17.501 -10.261 19.989 1.00 85.19 101 GLY A C 1
ATOM 833 O O . GLY A 1 101 ? -1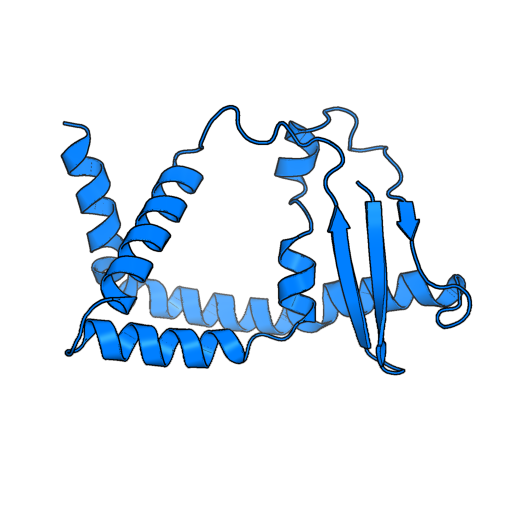6.971 -9.933 21.046 1.00 85.19 101 GLY A O 1
ATOM 834 N N . ASN A 1 102 ? -17.545 -11.532 19.577 1.00 86.12 102 ASN A N 1
ATOM 835 C CA . ASN A 1 102 ? -17.016 -12.657 20.357 1.00 86.12 102 ASN A CA 1
ATOM 836 C C . ASN A 1 102 ? -15.485 -12.616 20.503 1.00 86.12 102 ASN A C 1
ATOM 838 O O . ASN A 1 102 ? -14.949 -13.136 21.476 1.00 86.12 102 ASN A O 1
ATOM 842 N N . ALA A 1 103 ? -14.777 -12.016 19.542 1.00 85.19 103 ALA A N 1
ATOM 843 C CA . ALA A 1 103 ? -13.314 -11.989 19.517 1.00 85.19 103 ALA A CA 1
ATOM 844 C C . ALA A 1 103 ? -12.736 -10.601 19.834 1.00 85.19 103 ALA A C 1
ATOM 846 O O . ALA A 1 103 ? -11.645 -10.498 20.395 1.00 85.19 103 ALA A O 1
ATOM 847 N N . ILE A 1 104 ? -13.445 -9.522 19.480 1.00 85.31 104 ILE A N 1
ATOM 848 C CA . ILE A 1 104 ? -12.969 -8.145 19.645 1.00 85.31 104 ILE A CA 1
ATOM 849 C C . ILE A 1 104 ? -13.989 -7.341 20.453 1.00 85.31 104 ILE A C 1
ATOM 851 O O . ILE A 1 104 ? -15.126 -7.145 20.031 1.00 85.31 104 ILE A O 1
ATOM 855 N N . LYS A 1 105 ? -13.547 -6.801 21.595 1.00 88.44 105 LYS A N 1
ATOM 856 C CA . LYS A 1 105 ? -14.332 -5.839 22.382 1.00 88.44 105 LYS A CA 1
ATOM 857 C C . LYS A 1 105 ? -14.410 -4.496 21.650 1.00 88.44 105 LYS A C 1
ATOM 859 O O . LYS A 1 105 ? -13.381 -3.997 21.191 1.00 88.44 105 LYS A O 1
ATOM 864 N N . ALA A 1 106 ? -15.593 -3.880 21.622 1.00 86.56 106 ALA A N 1
ATOM 865 C CA . ALA A 1 106 ? -15.845 -2.613 20.925 1.00 86.56 106 ALA A CA 1
ATOM 866 C C . ALA A 1 106 ? -14.870 -1.487 21.331 1.00 86.56 106 ALA A C 1
ATOM 868 O O . ALA A 1 106 ? -14.372 -0.749 20.483 1.00 86.56 106 ALA A O 1
ATOM 869 N N . GLU A 1 107 ? -14.511 -1.418 22.613 1.00 88.50 107 GLU A N 1
ATOM 870 C CA . GLU A 1 107 ? -13.571 -0.433 23.170 1.00 88.50 107 GLU A CA 1
ATOM 871 C C . GLU A 1 107 ? -12.164 -0.521 22.556 1.00 88.50 107 GLU A C 1
ATOM 873 O O . GLU A 1 107 ? -11.481 0.489 22.379 1.00 88.50 107 GLU A O 1
ATOM 878 N N . LYS A 1 108 ? -11.725 -1.732 22.182 1.00 87.69 108 LYS A N 1
ATOM 879 C CA . LYS A 1 108 ? -10.390 -1.978 21.617 1.00 87.69 108 LYS A CA 1
ATOM 880 C C . LYS A 1 108 ? -10.316 -1.711 20.114 1.00 87.69 108 LYS A C 1
ATOM 882 O O . LYS A 1 108 ? -9.226 -1.652 19.557 1.00 87.69 108 LYS A O 1
ATOM 887 N N . ILE A 1 109 ? -11.441 -1.523 19.429 1.00 88.62 109 ILE A N 1
ATOM 888 C CA . ILE A 1 109 ? -11.440 -1.353 17.969 1.00 88.62 109 ILE A CA 1
ATOM 889 C C . ILE A 1 109 ? -10.702 -0.094 17.563 1.00 88.62 109 ILE A C 1
ATOM 891 O O . ILE A 1 109 ? -9.878 -0.122 16.653 1.00 88.62 109 ILE A O 1
ATOM 895 N N . ARG A 1 110 ? -10.960 1.017 18.257 1.00 89.56 110 ARG A N 1
ATOM 896 C CA . ARG A 1 110 ? -10.327 2.293 17.925 1.00 89.56 110 ARG A CA 1
ATOM 897 C C . ARG A 1 110 ? -8.808 2.228 18.088 1.00 89.56 110 ARG A C 1
ATOM 899 O O . ARG A 1 110 ? -8.094 2.796 17.263 1.00 89.56 110 ARG A O 1
ATOM 906 N N . SER A 1 111 ? -8.314 1.528 19.110 1.00 90.62 111 SER A N 1
ATOM 907 C CA . SER A 1 111 ? -6.873 1.347 19.312 1.00 90.62 111 SER A CA 1
ATOM 908 C C . SER A 1 111 ? -6.261 0.412 18.267 1.00 90.62 111 SER A C 1
ATOM 910 O O . SER A 1 111 ? -5.204 0.738 17.733 1.00 90.62 111 SER A O 1
ATOM 912 N N . ILE A 1 112 ? -6.945 -0.678 17.895 1.00 89.06 112 ILE A N 1
ATOM 913 C CA . ILE A 1 112 ? -6.517 -1.586 16.815 1.00 89.06 112 ILE A CA 1
ATOM 914 C C . ILE A 1 112 ? -6.425 -0.843 15.477 1.00 89.06 112 ILE A C 1
ATOM 916 O O . ILE A 1 112 ? -5.387 -0.889 14.819 1.00 89.06 112 ILE A O 1
ATOM 920 N N . LEU A 1 113 ? -7.476 -0.110 15.093 1.00 88.56 113 LEU A N 1
ATOM 921 C CA . LEU A 1 113 ? -7.501 0.665 13.849 1.00 88.56 113 LEU A CA 1
ATOM 922 C C . LEU A 1 113 ? -6.391 1.718 13.824 1.00 88.56 113 LEU A C 1
ATOM 924 O O . LEU A 1 113 ? -5.712 1.877 12.810 1.00 88.56 113 LEU A O 1
ATOM 928 N N . ARG A 1 114 ? -6.173 2.417 14.946 1.00 90.56 114 ARG A N 1
ATOM 929 C CA . ARG A 1 114 ? -5.100 3.408 15.050 1.00 90.56 114 ARG A CA 1
ATOM 930 C C . ARG A 1 114 ? -3.730 2.761 14.909 1.00 90.56 114 ARG A C 1
ATOM 932 O O . ARG A 1 114 ? -2.924 3.274 14.144 1.00 90.56 114 ARG A O 1
ATOM 939 N N . LYS A 1 115 ? -3.494 1.632 15.584 1.00 90.19 115 LYS A N 1
ATOM 940 C CA . LYS A 1 115 ? -2.238 0.886 15.475 1.00 90.19 115 LYS A CA 1
ATOM 941 C C . LYS A 1 115 ? -1.950 0.521 14.019 1.00 90.19 115 LYS A C 1
ATOM 943 O O . LYS A 1 115 ? -0.897 0.894 13.517 1.00 90.19 115 LYS A O 1
ATOM 948 N N . ILE A 1 116 ? -2.906 -0.099 13.325 1.00 88.06 116 ILE A N 1
ATOM 949 C CA . ILE A 1 116 ? -2.738 -0.507 11.920 1.00 88.06 116 ILE A CA 1
ATOM 950 C C . ILE A 1 116 ? -2.451 0.704 11.017 1.00 88.06 116 ILE A C 1
ATOM 952 O O . ILE A 1 116 ? -1.606 0.624 10.130 1.00 88.06 116 ILE A O 1
ATOM 956 N N . ALA A 1 117 ? -3.098 1.847 11.267 1.00 86.94 117 ALA A N 1
ATOM 957 C CA . ALA A 1 117 ? -2.876 3.064 10.488 1.00 86.94 117 ALA A CA 1
ATOM 958 C C . ALA A 1 117 ? -1.491 3.703 10.717 1.00 86.94 117 ALA A C 1
ATOM 960 O O . ALA A 1 117 ? -0.927 4.286 9.788 1.00 86.94 117 ALA A O 1
ATOM 961 N N . THR A 1 118 ? -0.941 3.625 11.935 1.00 90.00 118 THR A N 1
ATOM 962 C CA . THR A 1 118 ? 0.288 4.348 12.307 1.00 90.00 118 THR A CA 1
ATOM 963 C C . THR A 1 118 ? 1.555 3.500 12.283 1.00 90.00 118 THR A C 1
ATOM 965 O O . THR A 1 118 ? 2.625 4.035 12.016 1.00 90.00 118 THR A O 1
ATOM 968 N N . GLU A 1 119 ? 1.462 2.193 12.533 1.00 87.62 119 GLU A N 1
ATOM 969 C CA . GLU A 1 119 ? 2.610 1.299 12.777 1.00 87.62 119 GLU A CA 1
ATOM 970 C C . GLU A 1 119 ? 3.642 1.289 11.638 1.00 87.62 119 GLU A C 1
ATOM 972 O O . GLU A 1 119 ? 4.832 1.085 11.870 1.00 87.62 119 GLU A O 1
ATOM 977 N N . ARG A 1 120 ? 3.212 1.562 10.401 1.00 85.81 120 ARG A N 1
ATOM 978 C CA . ARG A 1 120 ? 4.076 1.540 9.210 1.00 85.81 120 ARG A CA 1
ATOM 979 C C . ARG A 1 120 ? 4.459 2.927 8.682 1.00 85.81 120 ARG A C 1
ATOM 981 O O . ARG A 1 120 ? 5.277 3.007 7.767 1.00 85.81 120 ARG A O 1
ATOM 988 N N . GLN A 1 121 ? 3.936 4.013 9.257 1.00 87.25 121 GLN A N 1
ATOM 989 C CA . GLN A 1 121 ? 4.159 5.379 8.752 1.00 87.25 121 GLN A CA 1
ATOM 990 C C . GLN A 1 121 ? 5.640 5.776 8.776 1.00 87.25 121 GLN A C 1
ATOM 992 O O . GLN A 1 121 ? 6.161 6.279 7.781 1.00 87.25 121 GLN A O 1
ATOM 997 N N . ASP A 1 122 ? 6.351 5.477 9.865 1.00 90.06 122 ASP A N 1
ATOM 998 C CA . ASP A 1 122 ? 7.774 5.817 9.988 1.00 90.06 122 ASP A CA 1
ATOM 999 C C . ASP A 1 122 ? 8.646 5.055 8.989 1.00 90.06 122 ASP A C 1
ATOM 1001 O O . ASP A 1 122 ? 9.600 5.603 8.430 1.00 90.06 122 ASP A O 1
ATOM 1005 N N . LEU A 1 123 ? 8.308 3.788 8.734 1.00 89.38 123 LEU A N 1
ATOM 1006 C CA . LEU A 1 123 ? 8.994 2.968 7.742 1.00 89.38 123 LEU A CA 1
ATOM 1007 C C . LEU A 1 123 ? 8.776 3.537 6.338 1.00 89.38 123 LEU A C 1
ATOM 1009 O O . LEU A 1 123 ? 9.749 3.701 5.601 1.00 89.38 123 LEU A O 1
ATOM 1013 N N . HIS A 1 124 ? 7.533 3.872 5.981 1.00 89.19 124 HIS A N 1
ATOM 1014 C CA . HIS A 1 124 ? 7.208 4.488 4.691 1.00 89.19 124 HIS A CA 1
ATOM 1015 C C . HIS A 1 124 ? 7.918 5.829 4.518 1.00 89.19 124 HIS A C 1
ATOM 1017 O O . HIS A 1 124 ? 8.508 6.066 3.469 1.00 89.19 124 HIS A O 1
ATOM 1023 N N . ARG A 1 125 ? 7.977 6.659 5.567 1.00 91.81 125 ARG A N 1
ATOM 1024 C CA . ARG A 1 125 ? 8.714 7.930 5.551 1.00 91.81 125 ARG A CA 1
ATOM 1025 C C . ARG A 1 125 ? 10.207 7.727 5.302 1.00 91.81 125 ARG A C 1
ATOM 1027 O O . ARG A 1 125 ? 10.777 8.404 4.452 1.00 91.81 125 ARG A O 1
ATOM 1034 N N . LYS A 1 126 ? 10.848 6.791 6.011 1.00 93.38 126 LYS A N 1
ATOM 1035 C CA . LYS A 1 126 ? 12.271 6.469 5.803 1.00 93.38 126 LYS A CA 1
ATOM 1036 C C . LYS A 1 126 ? 12.524 5.963 4.383 1.00 93.38 126 LYS A C 1
ATOM 1038 O O . LYS A 1 126 ? 13.458 6.420 3.732 1.00 93.38 126 LYS A O 1
ATOM 1043 N N . LYS A 1 127 ? 11.685 5.050 3.884 1.00 91.81 127 LYS A N 1
ATOM 1044 C CA . LYS A 1 127 ? 11.812 4.514 2.521 1.00 91.81 127 LYS A CA 1
ATOM 1045 C C . LYS A 1 127 ? 11.564 5.568 1.450 1.00 91.81 127 LYS A C 1
ATOM 1047 O O . LYS A 1 127 ? 12.287 5.572 0.468 1.00 91.81 127 LYS A O 1
ATOM 1052 N N . MET A 1 128 ? 10.614 6.477 1.653 1.00 93.81 128 MET A N 1
ATOM 1053 C CA . MET A 1 128 ? 10.339 7.580 0.731 1.00 93.81 128 MET A CA 1
ATOM 1054 C C . MET A 1 128 ? 11.581 8.449 0.505 1.00 93.81 128 MET A C 1
ATOM 1056 O O . MET A 1 128 ? 11.883 8.776 -0.637 1.00 93.81 128 MET A O 1
ATOM 1060 N N . TRP A 1 129 ? 12.342 8.758 1.559 1.00 95.94 129 TRP A N 1
ATOM 1061 C CA . TRP A 1 129 ? 13.609 9.486 1.426 1.00 95.94 129 TRP A CA 1
ATOM 1062 C C . TRP A 1 129 ? 14.656 8.705 0.630 1.00 95.94 129 TRP A C 1
ATOM 1064 O O . TRP A 1 129 ? 15.271 9.259 -0.277 1.00 95.94 129 TRP A O 1
ATOM 1074 N N . TRP A 1 130 ? 14.811 7.409 0.906 1.00 95.38 130 TRP A N 1
ATOM 1075 C CA . TRP A 1 130 ? 15.689 6.546 0.110 1.00 95.38 130 TRP A CA 1
ATOM 1076 C C . TRP A 1 130 ? 15.263 6.477 -1.360 1.00 95.38 130 TRP A C 1
ATOM 1078 O O . TRP A 1 130 ? 16.106 6.542 -2.252 1.00 95.38 130 TRP A O 1
ATOM 1088 N N . SER A 1 131 ? 13.959 6.397 -1.627 1.00 90.69 131 SER A N 1
ATOM 1089 C CA . SER A 1 131 ? 13.412 6.421 -2.982 1.00 90.69 131 SER A CA 1
ATOM 1090 C C . SER A 1 131 ? 13.650 7.757 -3.678 1.00 90.69 131 SER A C 1
ATOM 1092 O O . SER A 1 131 ? 13.951 7.746 -4.863 1.00 90.69 131 SER A O 1
ATOM 1094 N N . LEU A 1 132 ? 13.577 8.889 -2.970 1.00 93.88 132 LEU A N 1
ATOM 1095 C CA . LEU A 1 132 ? 13.869 10.211 -3.535 1.00 93.88 132 LEU A CA 1
ATOM 1096 C C . LEU A 1 132 ? 15.326 10.305 -4.013 1.00 93.88 132 LEU A C 1
ATOM 1098 O O . LEU A 1 132 ? 15.587 10.810 -5.100 1.00 93.88 132 LEU A O 1
ATOM 1102 N N . VAL A 1 133 ? 16.262 9.766 -3.227 1.00 94.50 133 VAL A N 1
ATOM 1103 C CA . VAL A 1 133 ? 17.690 9.720 -3.581 1.00 94.50 133 VAL A CA 1
ATOM 1104 C C . VAL A 1 133 ? 17.951 8.763 -4.750 1.00 94.50 133 VAL A C 1
ATOM 1106 O O . VAL A 1 133 ? 18.768 9.059 -5.616 1.00 94.50 133 VAL A O 1
ATOM 1109 N N . ALA A 1 134 ? 17.241 7.632 -4.812 1.00 93.94 134 ALA A N 1
ATOM 1110 C CA . ALA A 1 134 ? 17.379 6.650 -5.892 1.00 93.94 134 ALA A CA 1
ATOM 1111 C C . ALA A 1 134 ? 16.613 7.020 -7.182 1.00 93.94 134 ALA A C 1
ATOM 1113 O O . ALA A 1 134 ? 16.895 6.474 -8.254 1.00 93.94 134 ALA A O 1
ATOM 1114 N N . ALA A 1 135 ? 15.639 7.930 -7.101 1.00 92.75 135 ALA A N 1
ATOM 1115 C CA . ALA A 1 135 ? 14.809 8.362 -8.221 1.00 92.75 135 ALA A CA 1
ATOM 1116 C C . ALA A 1 135 ? 15.603 8.886 -9.432 1.00 92.75 135 ALA A C 1
ATOM 1118 O O . ALA A 1 135 ? 15.328 8.398 -10.524 1.00 92.75 135 ALA A O 1
ATOM 1119 N N . PRO A 1 136 ? 16.597 9.794 -9.319 1.00 91.88 136 PRO A N 1
ATOM 1120 C CA . PRO A 1 136 ? 17.313 10.308 -10.494 1.00 91.88 136 PRO A CA 1
ATOM 1121 C C . PRO A 1 136 ? 18.033 9.216 -11.295 1.00 91.88 136 PRO A C 1
ATOM 1123 O O . PRO A 1 136 ? 18.123 9.310 -12.515 1.00 91.88 136 PRO A O 1
ATOM 1126 N N . LEU A 1 137 ? 18.495 8.153 -10.630 1.00 92.12 137 LEU A N 1
ATOM 1127 C CA . LEU A 1 137 ? 19.166 7.033 -11.290 1.00 92.12 137 LEU A CA 1
ATOM 1128 C C . LEU A 1 137 ? 18.174 6.079 -11.970 1.00 92.12 137 LEU A C 1
ATOM 1130 O O . LEU A 1 137 ? 18.458 5.519 -13.025 1.00 92.12 137 LEU A O 1
ATOM 1134 N N . THR A 1 138 ? 17.008 5.874 -11.358 1.00 87.25 138 THR A N 1
ATOM 1135 C CA . THR A 1 138 ? 16.023 4.877 -11.808 1.00 87.25 138 THR A CA 1
ATOM 1136 C C . THR A 1 138 ? 14.959 5.452 -12.743 1.00 87.25 138 THR A C 1
ATOM 1138 O O . THR A 1 138 ? 14.403 4.714 -13.558 1.00 87.25 138 THR A O 1
ATOM 1141 N N . ALA A 1 139 ? 14.706 6.763 -12.688 1.00 86.62 139 ALA A N 1
ATOM 1142 C CA . ALA A 1 139 ? 13.700 7.448 -13.492 1.00 86.62 139 ALA A CA 1
ATOM 1143 C C . ALA A 1 139 ? 13.900 7.284 -15.010 1.00 86.62 139 ALA A C 1
ATOM 1145 O O . ALA A 1 139 ? 12.911 6.981 -15.676 1.00 86.62 139 ALA A O 1
ATOM 1146 N N . PRO A 1 140 ? 15.118 7.390 -15.585 1.00 85.62 140 PRO A N 1
ATOM 1147 C CA . PRO A 1 140 ? 15.301 7.227 -17.029 1.00 85.62 140 PRO A CA 1
ATOM 1148 C C . PRO A 1 140 ? 14.823 5.861 -17.534 1.00 85.62 140 PRO A C 1
ATOM 1150 O O . PRO A 1 140 ? 14.120 5.778 -18.535 1.00 85.62 140 PRO A O 1
ATOM 1153 N N . ILE A 1 141 ? 15.138 4.791 -16.797 1.00 84.94 141 ILE A N 1
ATOM 1154 C CA . ILE A 1 141 ? 14.731 3.421 -17.137 1.00 84.94 141 ILE A CA 1
ATOM 1155 C C . ILE A 1 141 ? 13.224 3.242 -16.913 1.00 84.94 141 ILE A C 1
ATOM 1157 O O . ILE A 1 141 ? 12.533 2.654 -17.745 1.00 84.94 141 ILE A O 1
ATOM 1161 N N . ALA A 1 142 ? 12.699 3.777 -15.807 1.00 79.69 142 ALA A N 1
ATOM 1162 C CA . ALA A 1 142 ? 11.283 3.680 -15.460 1.00 79.69 142 ALA A CA 1
ATOM 1163 C C . ALA A 1 142 ? 10.360 4.424 -16.441 1.00 79.69 142 ALA A C 1
ATOM 1165 O O . ALA A 1 142 ? 9.191 4.065 -16.559 1.00 79.69 142 ALA A O 1
ATOM 1166 N N . LEU A 1 143 ? 10.863 5.440 -17.150 1.00 81.31 143 LEU A N 1
ATOM 1167 C CA . LEU A 1 143 ? 10.089 6.219 -18.117 1.00 81.31 143 LEU A CA 1
ATOM 1168 C C . LEU A 1 143 ? 9.995 5.570 -19.505 1.00 81.31 143 LEU A C 1
ATOM 1170 O O . LEU A 1 143 ? 9.112 5.946 -20.271 1.00 81.31 143 LEU A O 1
ATOM 1174 N N . ILE A 1 144 ? 10.830 4.578 -19.835 1.00 78.62 144 ILE A N 1
ATOM 1175 C CA . ILE A 1 144 ? 10.809 3.896 -21.146 1.00 78.62 144 ILE A CA 1
ATOM 1176 C C . ILE A 1 144 ? 9.399 3.383 -21.521 1.00 78.62 144 ILE A C 1
ATOM 1178 O O . ILE A 1 144 ? 8.938 3.675 -22.627 1.00 78.62 144 ILE A O 1
ATOM 1182 N N . PRO A 1 145 ? 8.654 2.688 -20.632 1.00 68.81 145 PRO A N 1
ATOM 1183 C CA . PRO A 1 145 ? 7.300 2.222 -20.941 1.00 68.81 145 PRO A CA 1
ATOM 1184 C C . PRO A 1 145 ? 6.282 3.367 -21.066 1.00 68.81 145 PRO A C 1
ATOM 1186 O O . PRO A 1 145 ? 5.263 3.207 -21.731 1.00 68.81 145 PRO A O 1
ATOM 1189 N N . VAL A 1 146 ? 6.546 4.515 -20.430 1.00 69.50 146 VAL A N 1
ATOM 1190 C CA . VAL A 1 146 ? 5.659 5.689 -20.428 1.00 69.50 146 VAL A CA 1
ATOM 1191 C C . VAL A 1 146 ? 5.836 6.510 -21.704 1.00 69.50 146 VAL A C 1
ATOM 1193 O O . VAL A 1 146 ? 4.846 6.918 -22.303 1.00 69.50 146 VAL A O 1
ATOM 1196 N N . TYR A 1 147 ? 7.070 6.699 -22.178 1.00 69.06 147 TYR A N 1
ATOM 1197 C CA . TYR A 1 147 ? 7.322 7.343 -23.471 1.00 69.06 147 TYR A CA 1
ATOM 1198 C C . TYR A 1 147 ? 6.682 6.572 -24.629 1.00 69.06 147 TYR A C 1
ATOM 1200 O O . TYR A 1 147 ? 6.130 7.187 -25.539 1.00 69.06 147 TYR A O 1
ATOM 1208 N N . SER A 1 148 ? 6.658 5.237 -24.552 1.00 62.06 148 SER A N 1
ATOM 1209 C CA . SER A 1 148 ? 5.922 4.412 -25.516 1.00 62.06 148 SER A CA 1
ATOM 1210 C C . SER A 1 148 ? 4.418 4.715 -25.548 1.00 62.06 148 SER A C 1
ATOM 1212 O O . SER A 1 148 ? 3.806 4.463 -26.576 1.00 62.06 148 SER A O 1
ATOM 1214 N N . LEU A 1 149 ? 3.828 5.229 -24.461 1.00 60.69 149 LEU A N 1
ATOM 1215 C CA . LEU A 1 149 ? 2.411 5.605 -24.376 1.00 60.69 149 LEU A CA 1
ATOM 1216 C C . LEU A 1 149 ? 2.144 6.954 -25.062 1.00 60.69 149 LEU A C 1
ATOM 1218 O O . LEU A 1 149 ? 1.120 7.116 -25.717 1.00 60.69 149 LEU A O 1
ATOM 1222 N N . CYS A 1 150 ? 3.088 7.894 -24.942 1.00 57.47 150 CYS A N 1
ATOM 1223 C CA . CYS A 1 150 ? 3.002 9.231 -25.537 1.00 57.47 150 CYS A CA 1
ATOM 1224 C C . CYS A 1 150 ? 3.153 9.198 -27.069 1.00 57.47 150 CYS A C 1
ATOM 1226 O O . CYS A 1 150 ? 2.523 9.984 -27.762 1.00 57.47 150 CYS A O 1
ATOM 1228 N N . LEU A 1 151 ? 3.948 8.263 -27.603 1.00 57.97 151 LEU A N 1
ATOM 1229 C CA . LEU A 1 151 ? 4.155 8.106 -29.050 1.00 57.97 151 LEU A CA 1
ATOM 1230 C C . LEU A 1 151 ? 3.001 7.391 -29.771 1.00 57.97 151 LEU A C 1
ATOM 1232 O O . LEU A 1 151 ? 2.879 7.528 -30.977 1.00 57.97 151 LEU A O 1
ATOM 1236 N N . THR A 1 152 ? 2.164 6.629 -29.060 1.00 54.25 152 THR A N 1
ATOM 1237 C CA . THR A 1 152 ? 0.989 5.951 -29.644 1.00 54.25 152 THR A CA 1
ATOM 1238 C C . THR A 1 152 ? -0.261 6.828 -29.758 1.00 54.25 152 THR A C 1
ATOM 1240 O O . THR A 1 152 ? -1.242 6.379 -30.341 1.00 54.25 152 THR A O 1
ATOM 1243 N N . GLU A 1 153 ? -0.255 8.041 -29.194 1.00 51.38 153 GLU A N 1
ATOM 1244 C CA . GLU A 1 153 ? -1.362 9.007 -29.323 1.00 51.38 153 GLU A CA 1
ATOM 1245 C C . GLU A 1 153 ? -1.070 10.143 -30.337 1.00 51.38 153 GLU A C 1
ATOM 1247 O O . GLU A 1 153 ? -1.832 11.107 -30.388 1.00 51.38 153 GLU A O 1
ATOM 1252 N N . TYR A 1 154 ? -0.018 10.018 -31.164 1.00 43.06 154 TYR A N 1
ATOM 1253 C CA . TYR A 1 154 ? 0.259 10.878 -32.330 1.00 43.06 154 TYR A CA 1
ATOM 1254 C C . TYR A 1 154 ? 0.193 10.092 -33.641 1.00 43.06 154 TYR A C 1
ATOM 1256 O O . TYR A 1 154 ? 0.645 8.924 -33.650 1.00 43.06 154 TYR A O 1
#

InterPro domains:
  IPR018786 Mitochondrial K+-H+ exchange-related [PF10173] (2-146)
  IPR018786 Mitochondrial K+-H+ exchange-related [PTHR28062] (1-146)

pLDDT: mean 82.77, std 11.8, range [43.06, 95.94]

Foldseek 3Di:
DEWEWADPDLQDTFIADDDPDPPLPDDQDPVNVLVVLVVVVLVVLCPDPDDPSVVVSVVVVVVVVPDDNLVVRVVNDDDPVSQCVVPVPSVPDDHHYDYDCVRDPPVCPVVNVVCSVPVCPVVVVVVVVVCVVCCVVCVVVVCPSVVVVVVVVD

Secondary structure (DSSP, 8-state):
-EEEEEESSSS-EEEEEE-S-----S---HHHHHHHHHHHHHHHHHS-SSSHHHHHHHHHHHHHTTS-HHHHHHHTSPPHHHHHHH-TTGGGPPPEEE--TTTS-HHHHHHHHHHHHHTTHHHHHHHHHHHHHHHHHHHHHHHHHHHHHHGGG-

Sequence (154 aa):
MRLFVVPISTQRALIYSRPLSRDIVRELSVLDRVTNKAAETWAKWEEADKGWKKHLVTWGNKVQQRIPFEEWGLKSIPSLKAQRRLDKSSETKKVDVLFPGNAIKAEKIRSILRKIATERQDLHRKKMWWSLVAAPLTAPIALIPVYSLCLTEY

Radius of gyration: 19.62 Å; chains: 1; bounding box: 41×33×56 Å